Protein AF-A0A225DDH0-F1 (afdb_monomer_lite)

pLDDT: mean 80.99, std 13.97, range [47.19, 97.88]

Foldseek 3Di:
DPPVVVVVVVVVVVVVPPPDDDDVVVVVVVVVCVVVPDDPVNCVVVVPPDDPDPVVQVVVCVVVVHDRDDDDDFDADPVRHTPDDD

Structure (mmCIF, N/CA/C/O backbone):
data_AF-A0A225DDH0-F1
#
_entry.id   AF-A0A225DDH0-F1
#
loop_
_atom_site.group_PDB
_atom_site.id
_atom_site.type_symbol
_atom_site.label_atom_id
_atom_site.label_alt_id
_atom_site.label_comp_id
_atom_site.label_asym_id
_atom_site.label_entity_id
_atom_site.label_seq_id
_atom_site.pdbx_PDB_ins_code
_atom_site.Cartn_x
_atom_site.Cartn_y
_atom_site.Cartn_z
_atom_site.occupancy
_atom_site.B_iso_or_equiv
_atom_site.auth_se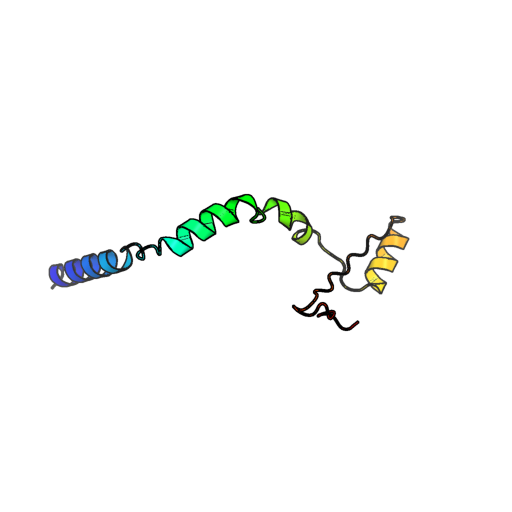q_id
_atom_site.auth_comp_id
_atom_site.auth_asym_id
_atom_site.auth_atom_id
_atom_site.pdbx_PDB_model_num
ATOM 1 N N . MET A 1 1 ? -14.323 12.248 -54.473 1.00 56.56 1 MET A N 1
ATOM 2 C CA . MET A 1 1 ? -13.945 12.789 -53.143 1.00 56.56 1 MET A CA 1
ATOM 3 C C . MET A 1 1 ? -13.619 11.731 -52.074 1.00 56.56 1 MET A C 1
ATOM 5 O O . MET A 1 1 ? -12.933 12.076 -51.128 1.00 56.56 1 MET A O 1
ATOM 9 N N . SER A 1 2 ? -14.003 10.452 -52.217 1.00 63.50 2 SER A N 1
ATOM 10 C CA . SER A 1 2 ? -13.813 9.416 -51.171 1.00 63.50 2 SER A CA 1
ATOM 11 C C . SER A 1 2 ? -12.380 8.843 -51.029 1.00 63.50 2 SER A C 1
ATOM 13 O O . SER A 1 2 ? -11.945 8.539 -49.924 1.00 63.50 2 SER A O 1
ATOM 15 N N . ARG A 1 3 ? -11.593 8.755 -52.112 1.00 65.19 3 ARG A N 1
ATOM 16 C CA . ARG A 1 3 ? -10.262 8.102 -52.089 1.00 65.19 3 ARG A CA 1
ATOM 17 C C . ARG A 1 3 ? -9.155 8.910 -51.402 1.00 65.19 3 ARG A C 1
ATOM 19 O O . ARG A 1 3 ? -8.250 8.327 -50.819 1.00 65.19 3 ARG A O 1
ATOM 26 N N . ILE A 1 4 ? -9.242 10.240 -51.453 1.00 71.62 4 ILE A N 1
ATOM 27 C CA . ILE A 1 4 ? -8.224 11.140 -50.888 1.00 71.62 4 ILE A CA 1
ATOM 28 C C . ILE A 1 4 ? -8.346 11.193 -49.356 1.00 71.62 4 ILE A C 1
ATOM 30 O O . ILE A 1 4 ? -7.334 11.138 -48.667 1.00 71.62 4 ILE A O 1
ATOM 34 N N . LEU A 1 5 ? -9.574 11.193 -48.816 1.00 63.84 5 LEU A N 1
ATOM 35 C CA . LEU A 1 5 ? -9.806 11.099 -47.367 1.00 63.84 5 LEU A CA 1
ATOM 36 C C . LEU A 1 5 ? -9.364 9.744 -46.785 1.00 63.84 5 LEU A C 1
ATOM 38 O O . LEU A 1 5 ? -8.814 9.703 -45.685 1.00 63.84 5 LEU A O 1
ATOM 42 N N . LEU A 1 6 ? -9.564 8.643 -47.521 1.00 62.81 6 LEU A N 1
ATOM 43 C CA . LEU A 1 6 ? -9.115 7.314 -47.085 1.00 62.81 6 LEU A CA 1
ATOM 44 C C . LEU A 1 6 ? -7.583 7.197 -47.057 1.00 62.81 6 LEU A C 1
ATOM 46 O O . LEU A 1 6 ? -7.019 6.607 -46.142 1.00 62.81 6 LEU A O 1
ATOM 50 N N . ALA A 1 7 ? -6.897 7.789 -48.036 1.00 66.81 7 ALA A N 1
ATOM 51 C CA . ALA A 1 7 ? -5.438 7.801 -48.064 1.00 66.81 7 ALA A CA 1
ATOM 52 C C . ALA A 1 7 ? -4.850 8.655 -46.926 1.00 66.81 7 ALA A C 1
ATOM 54 O O . ALA A 1 7 ? -3.888 8.241 -46.283 1.00 66.81 7 ALA A O 1
ATOM 55 N N . LEU A 1 8 ? -5.456 9.811 -46.625 1.00 64.69 8 LEU A N 1
ATOM 56 C CA . LEU A 1 8 ? -5.007 10.673 -45.527 1.00 64.69 8 LEU A CA 1
ATOM 57 C C . LEU A 1 8 ? -5.194 10.024 -44.150 1.00 64.69 8 LEU A C 1
ATOM 59 O O . LEU A 1 8 ? -4.319 10.141 -43.297 1.00 64.69 8 LEU A O 1
ATOM 63 N N . THR A 1 9 ? -6.306 9.320 -43.936 1.00 65.50 9 THR A N 1
ATOM 64 C CA . THR A 1 9 ? -6.564 8.610 -42.671 1.00 65.50 9 THR A CA 1
ATOM 65 C C . THR A 1 9 ? -5.606 7.436 -42.467 1.00 65.50 9 THR A C 1
ATOM 67 O O . THR A 1 9 ? -5.101 7.257 -41.360 1.00 65.50 9 THR A O 1
ATOM 70 N N . LEU A 1 10 ? -5.267 6.696 -43.528 1.00 60.19 10 LEU A N 1
ATOM 71 C CA . LEU A 1 10 ? -4.308 5.590 -43.452 1.00 60.19 10 LEU A CA 1
ATOM 72 C C . LEU A 1 10 ? -2.875 6.075 -43.150 1.00 60.19 10 LEU A C 1
ATOM 74 O O . LEU A 1 10 ? -2.168 5.471 -42.341 1.00 60.19 10 LEU A O 1
ATOM 78 N N . VAL A 1 11 ? -2.455 7.194 -43.750 1.00 65.81 11 VAL A N 1
ATOM 79 C CA . VAL A 1 11 ? -1.131 7.796 -43.503 1.00 65.81 11 VAL A CA 1
ATOM 80 C C . VAL A 1 11 ? -1.044 8.376 -42.088 1.00 65.81 11 VAL A C 1
ATOM 82 O O . VAL A 1 11 ? -0.037 8.180 -41.409 1.00 65.81 11 VAL A O 1
ATOM 85 N N . LEU A 1 12 ? -2.112 9.019 -41.604 1.00 62.12 12 LEU A N 1
ATOM 86 C CA . LEU A 1 12 ? -2.153 9.573 -40.249 1.00 62.12 12 LEU A CA 1
ATOM 87 C C . LEU A 1 12 ? -2.147 8.475 -39.168 1.00 62.12 12 LEU A C 1
ATOM 89 O O . LEU A 1 12 ? -1.466 8.625 -38.157 1.00 62.12 12 LEU A O 1
ATOM 93 N N . MET A 1 13 ? -2.825 7.342 -39.398 1.00 58.12 13 MET A N 1
ATOM 94 C CA . MET A 1 13 ? -2.741 6.174 -38.506 1.00 58.12 13 MET A CA 1
ATOM 95 C C . MET A 1 13 ? -1.347 5.533 -38.500 1.00 58.12 13 MET A C 1
ATOM 97 O O . MET A 1 13 ? -0.875 5.106 -37.449 1.00 58.12 13 MET A O 1
ATOM 101 N N . SER A 1 14 ? -0.667 5.498 -39.648 1.00 58.94 14 SER A N 1
ATOM 102 C CA . SER A 1 14 ? 0.680 4.921 -39.760 1.00 58.94 14 SER A CA 1
ATOM 103 C C . SER A 1 14 ? 1.731 5.750 -39.013 1.00 58.94 14 SER A C 1
ATOM 105 O O . SER A 1 14 ? 2.639 5.191 -38.402 1.00 58.94 14 SER A O 1
ATOM 107 N N . ALA A 1 15 ? 1.587 7.079 -39.002 1.00 59.91 15 ALA A N 1
ATOM 108 C CA . ALA A 1 15 ? 2.481 7.974 -38.266 1.00 59.91 15 ALA A CA 1
ATOM 109 C C . ALA A 1 15 ? 2.345 7.840 -36.736 1.00 59.91 15 ALA A C 1
ATOM 111 O O . ALA A 1 15 ? 3.317 8.048 -36.014 1.00 59.91 15 ALA A O 1
ATOM 112 N N . LEU A 1 16 ? 1.166 7.448 -36.239 1.00 59.34 16 LEU A N 1
ATOM 113 C CA . LEU A 1 16 ? 0.915 7.236 -34.809 1.00 59.34 16 LEU A CA 1
ATOM 114 C C . LEU A 1 16 ? 1.456 5.889 -34.292 1.00 59.34 16 LEU A C 1
ATOM 116 O O . LEU A 1 16 ? 1.606 5.708 -33.088 1.00 59.34 16 LEU A O 1
ATOM 120 N N . ALA A 1 17 ? 1.744 4.950 -35.197 1.00 61.59 17 ALA A N 1
ATOM 121 C CA . ALA A 1 17 ? 2.224 3.607 -34.879 1.00 61.59 17 ALA A CA 1
ATOM 122 C C . ALA A 1 17 ? 3.759 3.485 -34.869 1.00 61.59 17 ALA A C 1
ATOM 124 O O . ALA A 1 17 ? 4.279 2.395 -34.624 1.00 61.59 17 ALA A O 1
ATOM 125 N N . ALA A 1 18 ? 4.494 4.570 -35.143 1.00 64.44 18 ALA A N 1
ATOM 126 C CA . ALA A 1 1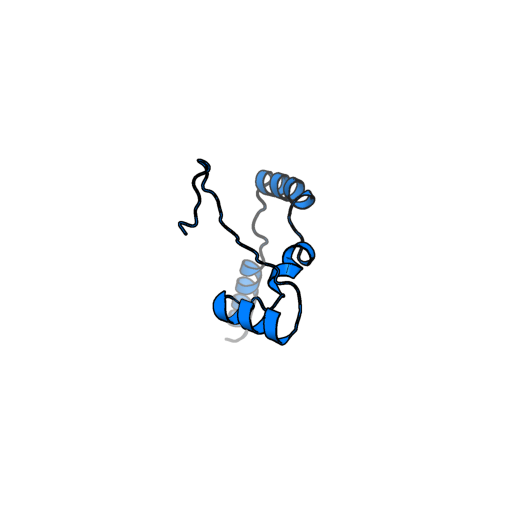8 ? 5.950 4.547 -35.091 1.00 64.44 18 ALA A CA 1
ATOM 127 C C . ALA A 1 18 ? 6.406 4.296 -33.639 1.00 64.44 18 ALA A C 1
ATOM 129 O O . ALA A 1 18 ? 6.099 5.106 -32.758 1.00 64.44 18 ALA A O 1
ATOM 130 N N . PRO A 1 19 ? 7.122 3.191 -33.356 1.00 66.62 19 PRO A N 1
ATOM 131 C CA . PRO A 1 19 ? 7.622 2.940 -32.016 1.00 66.62 19 PRO A CA 1
ATOM 132 C C . PRO A 1 19 ? 8.589 4.063 -31.642 1.00 66.62 19 PRO A C 1
ATOM 134 O O . PRO A 1 19 ? 9.491 4.401 -32.411 1.00 66.62 19 PRO A O 1
ATOM 137 N N . ALA A 1 20 ? 8.389 4.655 -30.463 1.00 70.81 20 ALA A N 1
ATOM 138 C CA . ALA A 1 20 ? 9.309 5.649 -29.935 1.00 70.81 20 ALA A CA 1
ATOM 139 C C . ALA A 1 20 ? 10.725 5.055 -29.920 1.00 70.81 20 ALA A C 1
ATOM 141 O O . ALA A 1 20 ? 10.929 3.959 -29.391 1.00 70.81 20 ALA A O 1
ATOM 142 N N . ALA A 1 21 ? 11.685 5.762 -30.521 1.00 75.00 21 ALA A N 1
ATOM 143 C CA . ALA A 1 21 ? 13.077 5.334 -30.538 1.00 75.00 21 ALA A CA 1
ATOM 144 C C . ALA A 1 21 ? 13.542 5.061 -29.100 1.00 75.00 21 ALA A C 1
ATOM 146 O O . ALA A 1 21 ? 13.370 5.901 -28.210 1.00 75.00 21 ALA A O 1
ATOM 147 N N . SER A 1 22 ? 14.078 3.865 -28.859 1.00 77.69 22 SER A N 1
ATOM 148 C CA . SER A 1 22 ? 14.532 3.493 -27.526 1.00 77.69 22 SER A CA 1
ATOM 149 C C . SER A 1 22 ? 15.852 4.198 -27.209 1.00 77.69 22 SER A C 1
ATOM 151 O O . SER A 1 22 ? 16.674 4.451 -28.091 1.00 77.69 22 SER A O 1
ATOM 153 N N . ILE A 1 23 ? 16.038 4.569 -25.943 1.00 87.44 23 ILE A N 1
ATOM 154 C CA . ILE A 1 23 ? 17.286 5.167 -25.461 1.00 87.44 23 ILE A CA 1
ATOM 155 C C . ILE A 1 23 ? 18.098 4.013 -24.859 1.00 87.44 23 ILE A C 1
ATOM 157 O O . ILE A 1 23 ? 17.697 3.504 -23.809 1.00 87.44 23 ILE A O 1
ATOM 161 N N . PRO A 1 24 ? 19.226 3.590 -25.461 1.00 88.81 24 PRO A N 1
ATOM 162 C CA . PRO A 1 24 ? 19.935 2.375 -25.045 1.00 88.81 24 PRO A CA 1
ATOM 163 C C . PRO A 1 24 ? 20.339 2.358 -23.564 1.00 88.81 24 PRO A C 1
ATOM 165 O O . PRO A 1 24 ? 20.292 1.316 -22.909 1.00 88.81 24 PRO A O 1
ATOM 168 N N . GLU A 1 25 ? 20.698 3.522 -23.018 1.00 91.19 25 GLU A N 1
ATOM 169 C CA . GLU A 1 25 ? 21.029 3.691 -21.601 1.00 91.19 25 GLU A CA 1
ATOM 170 C C . GLU A 1 25 ? 19.820 3.432 -20.691 1.00 91.19 25 GLU A C 1
ATOM 172 O O . GLU A 1 25 ? 19.920 2.676 -19.722 1.00 91.19 25 GLU A O 1
ATOM 177 N N . ARG A 1 26 ? 18.648 3.977 -21.041 1.00 89.19 26 ARG A N 1
ATOM 178 C CA . ARG A 1 26 ? 17.389 3.705 -20.335 1.00 89.19 26 ARG A CA 1
ATOM 179 C C . ARG A 1 26 ? 17.065 2.214 -20.373 1.00 89.19 26 ARG A C 1
ATOM 181 O O . ARG A 1 26 ? 16.698 1.654 -19.345 1.00 89.19 26 ARG A O 1
ATOM 188 N N . ASP A 1 27 ? 17.221 1.560 -21.518 1.00 91.06 27 ASP A N 1
ATOM 189 C CA . ASP A 1 27 ? 16.909 0.133 -21.657 1.00 91.06 27 ASP A CA 1
ATOM 190 C C . ASP A 1 27 ? 17.862 -0.741 -20.829 1.00 91.06 27 ASP A C 1
ATOM 192 O O . ASP A 1 27 ? 17.456 -1.744 -20.236 1.00 91.06 27 ASP A O 1
ATOM 196 N N . ALA A 1 28 ? 19.141 -0.364 -20.745 1.00 91.38 28 ALA A N 1
ATOM 197 C CA . ALA A 1 28 ? 20.102 -1.011 -19.857 1.00 91.38 28 ALA A CA 1
ATOM 198 C C . ALA A 1 28 ? 19.728 -0.824 -18.376 1.00 91.38 28 ALA A C 1
ATOM 200 O O . ALA A 1 28 ? 19.759 -1.793 -17.612 1.00 91.38 28 ALA A O 1
ATOM 201 N N . LEU A 1 29 ? 19.319 0.385 -17.974 1.00 91.44 29 LEU A N 1
ATOM 202 C CA . LEU A 1 29 ? 18.842 0.661 -16.615 1.00 91.44 29 LEU A CA 1
ATOM 203 C C . LEU A 1 29 ? 17.572 -0.127 -16.284 1.00 91.44 29 LEU A C 1
ATOM 205 O O . LEU A 1 29 ? 17.511 -0.757 -15.232 1.00 91.44 29 LEU A O 1
ATOM 209 N N . MET A 1 30 ? 16.590 -0.159 -17.185 1.00 91.06 30 MET A N 1
ATOM 210 C CA . MET A 1 30 ? 15.337 -0.891 -16.979 1.00 91.06 30 MET A CA 1
ATOM 211 C C . MET A 1 30 ? 15.566 -2.397 -16.856 1.00 91.06 30 MET A C 1
ATOM 213 O O . MET A 1 30 ? 14.965 -3.025 -15.989 1.00 91.06 30 MET A O 1
ATOM 217 N N . ARG A 1 31 ? 16.478 -2.977 -17.649 1.00 92.00 31 ARG A N 1
ATOM 218 C CA . ARG A 1 31 ? 16.858 -4.394 -17.515 1.00 92.00 31 ARG A CA 1
ATOM 219 C C . ARG A 1 31 ? 17.480 -4.705 -16.157 1.00 92.00 31 ARG A C 1
ATOM 221 O O . ARG A 1 31 ? 17.163 -5.731 -15.568 1.00 92.00 31 ARG A O 1
ATOM 228 N N . ARG A 1 32 ? 18.332 -3.817 -15.638 1.00 92.56 32 ARG A N 1
ATOM 229 C CA . ARG A 1 32 ? 18.917 -3.966 -14.295 1.00 92.56 32 ARG A CA 1
ATOM 230 C C . ARG A 1 32 ? 17.863 -3.795 -13.202 1.00 92.56 32 ARG A C 1
ATOM 232 O O . ARG A 1 32 ? 17.834 -4.575 -12.258 1.00 92.56 32 ARG A O 1
ATOM 239 N N . ALA A 1 33 ? 16.990 -2.801 -13.350 1.00 91.88 33 ALA A N 1
ATOM 240 C CA . ALA A 1 33 ? 15.921 -2.521 -12.400 1.00 91.88 33 ALA A CA 1
ATOM 241 C C . ALA A 1 33 ? 14.868 -3.636 -12.361 1.00 91.88 33 ALA A C 1
ATOM 243 O O . ALA A 1 33 ? 14.294 -3.871 -11.306 1.00 91.88 33 ALA A O 1
ATOM 244 N N . ALA A 1 34 ? 14.632 -4.347 -13.468 1.00 90.81 34 ALA A N 1
ATOM 245 C CA . ALA A 1 34 ? 13.633 -5.413 -13.545 1.00 90.81 34 ALA A CA 1
ATOM 246 C C . ALA A 1 34 ? 13.831 -6.513 -12.488 1.00 90.81 34 ALA A C 1
ATOM 248 O O . ALA A 1 34 ? 12.848 -7.057 -12.003 1.00 90.81 34 ALA A O 1
ATOM 249 N N . ALA A 1 35 ? 15.076 -6.795 -12.086 1.00 89.38 35 ALA A N 1
ATOM 250 C CA . ALA A 1 35 ? 15.378 -7.789 -11.054 1.00 89.38 35 ALA A CA 1
ATOM 251 C C . ALA A 1 35 ? 14.965 -7.364 -9.631 1.00 89.38 35 ALA A C 1
ATOM 253 O O . ALA A 1 35 ? 14.798 -8.219 -8.769 1.00 89.38 35 ALA A O 1
ATOM 254 N N . VAL A 1 36 ? 14.827 -6.060 -9.375 1.00 90.00 36 VAL A N 1
ATOM 255 C CA . VAL A 1 36 ? 14.505 -5.497 -8.048 1.00 90.00 36 VAL A CA 1
ATOM 256 C C . VAL A 1 36 ? 13.188 -4.728 -8.033 1.00 90.00 36 VAL A C 1
ATOM 258 O O . VAL A 1 36 ? 12.769 -4.225 -6.993 1.00 90.00 36 VAL A O 1
ATOM 261 N N . ARG A 1 37 ? 12.545 -4.582 -9.194 1.00 90.06 37 ARG A N 1
ATOM 262 C CA . ARG A 1 37 ? 11.277 -3.880 -9.313 1.00 90.06 37 ARG A CA 1
ATOM 263 C C . ARG A 1 37 ? 10.204 -4.740 -8.643 1.00 90.06 37 ARG A C 1
ATOM 265 O O . ARG A 1 37 ? 10.055 -5.895 -9.039 1.00 90.06 37 ARG A O 1
ATOM 272 N N . PRO A 1 38 ? 9.441 -4.185 -7.690 1.00 89.88 38 PRO A N 1
ATOM 273 C CA . PRO A 1 38 ? 8.336 -4.916 -7.098 1.00 89.88 38 PRO A CA 1
ATOM 274 C C . PRO A 1 38 ? 7.334 -5.347 -8.175 1.00 89.88 38 PRO A C 1
ATOM 276 O O . PRO A 1 38 ? 7.041 -4.586 -9.106 1.00 89.88 38 PRO A O 1
ATOM 279 N N . ASN A 1 39 ? 6.824 -6.565 -8.053 1.00 89.62 39 ASN A N 1
ATOM 280 C CA . ASN A 1 39 ? 5.725 -7.076 -8.860 1.00 89.62 39 ASN A CA 1
ATOM 281 C C . ASN A 1 39 ? 4.374 -6.759 -8.192 1.00 89.62 39 ASN A C 1
ATOM 283 O O . ASN A 1 39 ? 4.310 -6.315 -7.049 1.00 89.62 39 ASN A O 1
ATOM 287 N N . GLU A 1 40 ? 3.268 -6.996 -8.897 1.00 88.25 40 GLU A N 1
ATOM 288 C CA . GLU A 1 40 ? 1.917 -6.722 -8.379 1.00 88.25 40 GLU A CA 1
ATOM 289 C C . GLU A 1 40 ? 1.597 -7.490 -7.083 1.00 88.25 40 GLU A C 1
ATOM 291 O O . GLU A 1 40 ? 0.878 -6.993 -6.216 1.00 88.25 40 GLU A O 1
ATOM 296 N N . GLY A 1 41 ? 2.164 -8.687 -6.914 1.00 91.50 41 GLY A N 1
ATOM 297 C CA . GLY A 1 41 ? 2.034 -9.499 -5.707 1.00 91.50 41 GLY A CA 1
ATOM 298 C C . GLY A 1 41 ? 2.687 -8.876 -4.472 1.00 91.50 41 GLY A C 1
ATOM 299 O O . GLY A 1 41 ? 2.178 -9.063 -3.366 1.00 91.50 41 GLY A O 1
ATOM 300 N N . ASP A 1 42 ? 3.740 -8.077 -4.651 1.00 91.06 42 ASP A N 1
ATOM 301 C CA . ASP A 1 42 ? 4.430 -7.382 -3.555 1.00 91.06 42 ASP A CA 1
ATOM 302 C C . ASP A 1 42 ? 3.570 -6.248 -2.961 1.00 91.06 42 ASP A C 1
ATOM 304 O O . ASP A 1 42 ? 3.810 -5.792 -1.842 1.00 91.06 42 ASP A O 1
ATOM 308 N N . PHE A 1 43 ? 2.521 -5.823 -3.676 1.00 90.12 43 PHE A N 1
ATOM 309 C CA . PHE A 1 43 ? 1.581 -4.781 -3.253 1.00 90.12 43 PHE A CA 1
ATOM 310 C C . PHE A 1 43 ? 0.233 -5.319 -2.758 1.00 90.12 43 PHE A C 1
ATOM 312 O O . PHE A 1 43 ? -0.703 -4.546 -2.566 1.00 90.12 43 PHE A O 1
ATOM 319 N N . ARG A 1 44 ? 0.108 -6.628 -2.485 1.00 91.25 44 ARG A N 1
ATOM 320 C CA . ARG A 1 44 ? -1.141 -7.224 -1.956 1.00 91.25 44 ARG A CA 1
ATOM 321 C C . ARG A 1 44 ? -1.652 -6.553 -0.683 1.00 91.25 44 ARG A C 1
ATOM 323 O O . ARG A 1 44 ? -2.854 -6.519 -0.451 1.00 91.25 44 ARG A O 1
ATOM 330 N N . TRP A 1 45 ? -0.757 -5.985 0.119 1.00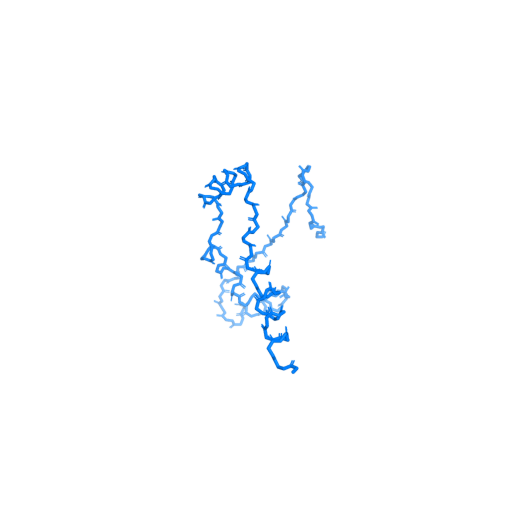 89.00 45 TRP A N 1
ATOM 331 C CA . TRP A 1 45 ? -1.125 -5.235 1.315 1.00 89.00 45 TRP A CA 1
ATOM 332 C C . TRP A 1 45 ? -2.011 -4.013 1.030 1.00 89.00 45 TRP A C 1
ATOM 334 O O . TRP A 1 45 ? -2.790 -3.627 1.893 1.00 89.00 45 TRP A O 1
ATOM 344 N N . GLN A 1 46 ? -1.951 -3.426 -0.169 1.00 89.31 46 GLN A N 1
ATOM 345 C CA . GLN A 1 46 ? -2.809 -2.300 -0.563 1.00 89.31 46 GLN A CA 1
ATOM 346 C C . GLN A 1 46 ? -4.272 -2.710 -0.756 1.00 89.31 46 GLN A C 1
ATOM 348 O O . GLN A 1 46 ? -5.157 -1.863 -0.735 1.00 89.31 46 GLN A O 1
ATOM 353 N N . GLN A 1 47 ? -4.530 -4.005 -0.955 1.00 92.44 47 GLN A N 1
ATOM 354 C CA . GLN A 1 47 ? -5.876 -4.543 -1.163 1.00 92.44 47 GLN A CA 1
ATOM 355 C C . GLN A 1 47 ? -6.603 -4.811 0.160 1.00 92.44 47 GLN A C 1
ATOM 357 O O . GLN A 1 47 ? -7.800 -5.088 0.158 1.00 92.44 47 GLN A O 1
ATOM 362 N N . ILE A 1 48 ? -5.887 -4.758 1.288 1.00 89.88 48 ILE A N 1
ATOM 363 C CA . ILE A 1 48 ? -6.489 -4.900 2.611 1.00 89.88 48 ILE A CA 1
ATOM 364 C C . ILE A 1 48 ? -7.352 -3.654 2.867 1.00 89.88 48 ILE A C 1
ATOM 366 O O . ILE A 1 48 ? -6.860 -2.537 2.699 1.00 89.88 48 ILE A O 1
ATOM 370 N N . PRO A 1 49 ? -8.623 -3.809 3.280 1.00 90.75 49 PRO A N 1
ATOM 371 C CA . PRO A 1 49 ? -9.487 -2.684 3.624 1.00 90.75 49 PRO A CA 1
ATOM 372 C C . PRO A 1 49 ? -9.078 -2.114 4.988 1.00 90.75 49 PRO A C 1
ATOM 374 O O . PRO A 1 49 ? -9.693 -2.399 6.014 1.00 90.75 49 PRO A O 1
ATOM 377 N N . TRP A 1 50 ? -7.980 -1.360 5.006 1.00 90.50 50 TRP A N 1
ATOM 378 C CA . TRP A 1 50 ? -7.424 -0.761 6.213 1.00 90.50 50 TRP A CA 1
ATOM 379 C C . TRP A 1 50 ? -8.441 0.147 6.900 1.00 90.50 50 TRP A C 1
ATOM 381 O O . TRP A 1 50 ? -9.050 0.997 6.249 1.00 90.50 50 TRP A O 1
ATOM 391 N N . GLN A 1 51 ? -8.564 0.013 8.222 1.00 93.81 51 GLN A N 1
ATOM 392 C CA . GLN A 1 51 ? -9.213 1.046 9.017 1.00 93.81 51 GLN A CA 1
ATOM 393 C C . GLN A 1 51 ? -8.236 2.178 9.299 1.00 93.81 51 GLN A C 1
ATOM 395 O O . GLN A 1 51 ? -7.165 1.954 9.862 1.00 93.81 51 GLN A O 1
ATOM 400 N N . ILE A 1 52 ? -8.613 3.381 8.871 1.00 90.94 52 ILE A N 1
ATOM 401 C CA . ILE A 1 52 ? -7.766 4.577 8.940 1.00 90.94 52 ILE A CA 1
ATOM 402 C C . ILE A 1 52 ? -8.001 5.399 10.208 1.00 90.94 52 ILE A C 1
ATOM 404 O O . ILE A 1 52 ? -7.117 6.153 10.601 1.00 90.94 52 ILE A O 1
ATOM 408 N N . ASP A 1 53 ? -9.159 5.242 10.858 1.00 92.12 53 ASP A N 1
ATOM 409 C CA . ASP A 1 53 ? -9.429 5.828 12.169 1.00 92.12 53 ASP A CA 1
ATOM 410 C C . ASP A 1 53 ? -8.945 4.863 13.272 1.00 92.12 53 ASP A C 1
ATOM 412 O O . ASP A 1 53 ? -9.490 3.759 13.420 1.00 92.12 53 ASP A O 1
ATOM 416 N N . PRO A 1 54 ? -7.939 5.248 14.079 1.00 91.25 54 PRO A N 1
ATOM 417 C CA . PRO A 1 54 ? -7.424 4.397 15.146 1.00 91.25 54 PRO A CA 1
ATOM 418 C C . PRO A 1 54 ? -8.463 4.043 16.219 1.00 91.25 54 PRO A C 1
ATOM 420 O O . PRO A 1 54 ? -8.402 2.951 16.790 1.00 91.25 54 PRO A O 1
ATOM 423 N N . ALA A 1 55 ? -9.406 4.941 16.521 1.00 94.88 55 ALA A N 1
ATOM 424 C CA . ALA A 1 55 ? -10.434 4.706 17.530 1.00 94.88 55 ALA A CA 1
ATOM 425 C C . ALA A 1 55 ? -11.453 3.669 17.043 1.00 94.88 55 ALA A C 1
ATOM 427 O O . ALA A 1 55 ? -11.816 2.759 17.797 1.00 94.88 55 ALA A O 1
ATOM 428 N N . GLU A 1 56 ? -11.864 3.759 15.777 1.00 96.25 56 GLU A N 1
ATOM 429 C CA . GLU A 1 56 ? -12.745 2.766 15.156 1.00 96.25 56 GLU A CA 1
ATOM 430 C C . GLU A 1 56 ? -12.053 1.406 15.027 1.00 96.25 56 GLU A C 1
ATOM 432 O O . GLU A 1 56 ? -12.638 0.382 15.386 1.00 96.25 56 GLU A O 1
ATOM 437 N N . ALA A 1 57 ? -10.784 1.386 14.606 1.00 95.06 57 ALA A N 1
ATOM 438 C CA . ALA A 1 57 ? -9.991 0.162 14.510 1.00 95.06 57 ALA A CA 1
ATOM 439 C C . ALA A 1 57 ? -9.842 -0.538 15.872 1.00 95.06 57 ALA A C 1
ATOM 441 O O . ALA A 1 57 ? -9.995 -1.758 15.975 1.00 95.06 57 ALA A O 1
ATOM 442 N N . LEU A 1 58 ? -9.584 0.230 16.939 1.00 96.00 58 LEU A N 1
ATOM 443 C CA . LEU A 1 58 ? -9.472 -0.302 18.296 1.00 96.00 58 LEU A CA 1
ATOM 444 C C . LEU A 1 58 ? -10.805 -0.853 18.808 1.00 96.00 58 LEU A C 1
ATOM 446 O O . LEU A 1 58 ? -10.820 -1.899 19.461 1.00 96.00 58 LEU A O 1
ATOM 450 N N . LYS A 1 59 ? -11.915 -0.162 18.529 1.00 97.19 59 LYS A N 1
ATOM 451 C CA . LYS A 1 59 ? -13.253 -0.652 18.867 1.00 97.19 59 LYS A CA 1
ATOM 452 C C . LYS A 1 59 ? -13.532 -1.981 18.162 1.00 97.19 59 LYS A C 1
ATOM 454 O O . LYS A 1 59 ? -13.857 -2.951 18.836 1.00 97.19 59 LYS A O 1
ATOM 459 N N . LEU A 1 60 ? -13.312 -2.046 16.848 1.00 95.94 60 LEU A N 1
ATOM 460 C CA . LEU A 1 60 ? -13.526 -3.255 16.051 1.00 95.94 60 LEU A CA 1
ATOM 461 C C . LEU A 1 60 ? -12.697 -4.441 16.566 1.00 95.94 60 LEU A C 1
ATOM 463 O O . LEU A 1 60 ? -13.225 -5.532 16.744 1.00 95.94 60 LEU A O 1
ATOM 467 N N . ALA A 1 61 ? -11.417 -4.222 16.875 1.00 96.50 61 ALA A N 1
ATOM 468 C CA . ALA A 1 61 ? -10.545 -5.271 17.405 1.00 96.50 61 ALA A CA 1
ATOM 469 C C . ALA A 1 61 ? -11.033 -5.825 18.757 1.00 96.50 61 ALA A C 1
ATOM 471 O O . ALA A 1 61 ? -10.941 -7.030 19.006 1.00 96.50 61 ALA A O 1
ATOM 472 N N . ARG A 1 62 ? -11.573 -4.959 19.628 1.00 97.25 62 ARG A N 1
ATOM 473 C CA . ARG A 1 62 ? -12.169 -5.370 20.910 1.00 97.25 62 ARG A CA 1
ATOM 474 C C . ARG A 1 62 ? -13.455 -6.160 20.704 1.00 97.25 62 ARG A C 1
ATOM 476 O O . ARG A 1 62 ? -13.599 -7.213 21.319 1.00 97.25 62 ARG A O 1
ATOM 483 N N . ASP A 1 63 ? -14.337 -5.667 19.839 1.00 97.88 63 ASP A N 1
ATOM 484 C CA . ASP A 1 63 ? -15.624 -6.297 19.537 1.00 97.88 63 ASP A CA 1
ATOM 485 C C . ASP A 1 63 ? -15.423 -7.683 18.890 1.00 97.88 63 ASP A C 1
ATOM 487 O O . ASP A 1 63 ? -16.104 -8.640 19.252 1.00 97.88 63 ASP A O 1
ATOM 491 N N . GLU A 1 64 ? -14.435 -7.827 17.998 1.00 96.56 64 GLU A N 1
ATOM 492 C CA . GLU A 1 64 ? -14.066 -9.108 17.373 1.00 96.56 64 GLU A CA 1
ATOM 493 C C . GLU A 1 64 ? -13.195 -10.011 18.265 1.00 96.56 64 GLU A C 1
ATOM 495 O O . GLU A 1 64 ? -12.940 -11.160 17.905 1.00 96.56 64 GLU A O 1
ATOM 500 N N . GLN A 1 65 ? -12.709 -9.516 19.410 1.00 97.50 65 GLN A N 1
ATOM 501 C CA . GLN A 1 65 ? -11.733 -10.193 20.276 1.00 97.50 65 GLN A CA 1
ATOM 502 C C . GLN A 1 65 ? -10.462 -10.651 19.531 1.00 97.50 65 GLN A C 1
ATOM 504 O O . GLN A 1 65 ? -9.926 -11.735 19.780 1.00 97.50 65 GLN A O 1
ATOM 509 N N . ARG A 1 66 ? -9.959 -9.821 18.609 1.00 95.19 66 ARG A N 1
ATOM 510 C CA . ARG A 1 66 ? -8.784 -10.123 17.775 1.00 95.19 66 ARG A CA 1
ATOM 511 C C . ARG A 1 66 ? -7.640 -9.137 18.019 1.00 95.19 66 ARG A C 1
ATOM 513 O O . ARG A 1 66 ? -7.886 -7.980 18.354 1.00 95.19 66 ARG A O 1
ATOM 520 N N . PRO A 1 67 ? -6.374 -9.558 17.834 1.00 95.56 67 PRO A N 1
ATOM 521 C CA . PRO A 1 67 ? -5.239 -8.646 17.900 1.00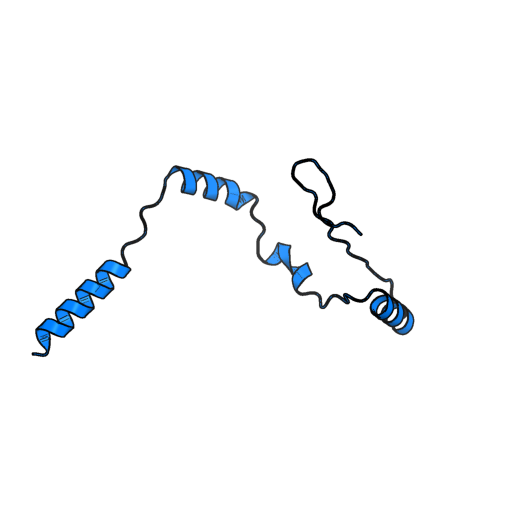 95.56 67 PRO A CA 1
ATOM 522 C C . PRO A 1 67 ? -5.343 -7.529 16.856 1.00 95.56 67 PRO A C 1
ATOM 524 O O . PRO A 1 67 ? -5.698 -7.780 15.704 1.00 95.56 67 PRO A O 1
ATOM 527 N N . LEU A 1 68 ? -4.970 -6.311 17.251 1.00 94.25 68 LEU A N 1
ATOM 528 C CA . LEU A 1 68 ? -4.859 -5.173 16.345 1.00 94.25 68 LEU A CA 1
ATOM 529 C C . LEU A 1 68 ? -3.452 -5.131 15.733 1.00 94.25 68 LEU A C 1
ATOM 531 O O . LEU A 1 68 ? -2.460 -5.038 16.456 1.00 94.25 68 LEU A O 1
ATOM 535 N N . PHE A 1 69 ? -3.370 -5.164 14.403 1.00 92.69 69 PHE A N 1
ATOM 536 C CA . PHE A 1 69 ? -2.143 -4.864 13.668 1.00 92.69 69 PHE A CA 1
ATOM 537 C C . PHE A 1 69 ? -2.170 -3.402 13.221 1.00 92.69 69 PHE A C 1
ATOM 539 O O . PHE A 1 69 ? -3.084 -2.988 12.511 1.00 92.69 69 PHE A O 1
ATOM 546 N N . VAL A 1 70 ? -1.169 -2.631 13.640 1.00 90.50 70 VAL A N 1
ATOM 547 C CA . VAL A 1 70 ? -1.038 -1.213 13.292 1.00 90.50 70 VAL A CA 1
ATOM 548 C C . VAL A 1 70 ? 0.114 -1.057 12.311 1.00 90.50 70 VAL A C 1
ATOM 550 O O . VAL A 1 70 ? 1.250 -1.416 12.621 1.00 90.50 70 VAL A O 1
ATOM 553 N N . TRP A 1 71 ? -0.177 -0.490 11.143 1.00 86.00 71 TRP A N 1
ATOM 554 C CA . TRP A 1 71 ? 0.827 -0.117 10.154 1.00 86.00 71 TRP A CA 1
ATOM 555 C C . TRP A 1 71 ? 0.942 1.402 10.102 1.00 86.00 71 TRP A C 1
ATOM 557 O O . TRP A 1 71 ? -0.007 2.093 9.747 1.00 86.00 71 TRP A O 1
ATOM 567 N N . LEU A 1 72 ? 2.125 1.915 10.434 1.00 78.94 72 LEU A N 1
ATOM 568 C CA . LEU A 1 72 ? 2.492 3.317 10.257 1.00 78.94 72 LEU A CA 1
ATOM 569 C C . LEU A 1 72 ? 3.512 3.411 9.121 1.00 78.94 72 LEU A C 1
ATOM 571 O O . LEU A 1 72 ? 4.581 2.803 9.200 1.00 78.94 72 LEU A O 1
ATOM 575 N N . ALA A 1 73 ? 3.178 4.125 8.051 1.00 69.81 73 ALA A N 1
ATOM 576 C CA . ALA A 1 73 ? 4.042 4.282 6.886 1.00 69.81 73 ALA A CA 1
ATOM 577 C C . ALA A 1 73 ? 4.640 5.695 6.841 1.00 69.81 73 ALA A C 1
ATOM 579 O O . ALA A 1 73 ? 4.351 6.469 5.945 1.00 69.81 73 ALA A O 1
ATOM 580 N N . GLY A 1 74 ? 5.523 6.019 7.786 1.00 66.50 74 GLY A N 1
ATOM 581 C CA . GLY A 1 74 ? 6.266 7.278 7.752 1.00 66.50 74 GLY A CA 1
ATOM 582 C C . GLY A 1 74 ? 7.427 7.206 6.7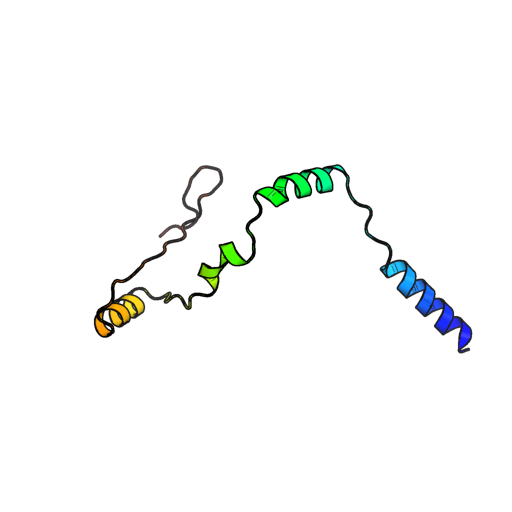63 1.00 66.50 74 GLY A C 1
ATOM 583 O O . GLY A 1 74 ? 8.434 6.546 7.034 1.00 66.50 74 GLY A O 1
ATOM 584 N N . GLY A 1 75 ? 7.314 7.883 5.620 1.00 64.62 75 GLY A N 1
ATOM 585 C CA . GLY A 1 75 ? 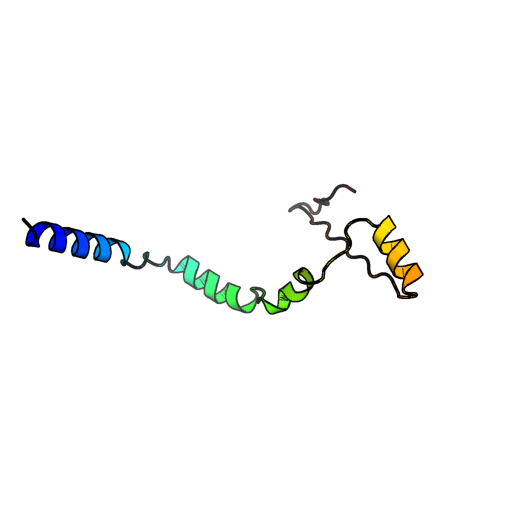8.450 8.062 4.715 1.00 64.62 75 GLY A CA 1
ATOM 586 C C . GLY A 1 75 ? 9.586 8.846 5.388 1.00 64.62 75 GLY A C 1
ATOM 587 O O . GLY A 1 75 ? 9.367 9.557 6.367 1.00 64.62 75 GLY A O 1
ATOM 588 N N . ARG A 1 76 ? 10.811 8.741 4.867 1.00 69.00 76 ARG A N 1
ATOM 589 C CA . ARG A 1 76 ? 11.917 9.646 5.215 1.00 69.00 76 ARG A CA 1
ATOM 590 C C . ARG A 1 76 ? 12.376 10.385 3.969 1.00 69.00 76 ARG A C 1
ATOM 592 O O . ARG A 1 76 ? 12.339 9.819 2.877 1.00 69.00 76 ARG A O 1
ATOM 599 N N . ASP A 1 77 ? 12.771 11.640 4.130 1.00 75.38 77 ASP A N 1
ATOM 600 C CA . ASP A 1 77 ? 13.414 12.388 3.063 1.00 75.38 77 ASP A CA 1
ATOM 601 C C . ASP A 1 77 ? 14.846 11.876 2.829 1.00 75.38 77 ASP A C 1
ATOM 603 O O . ASP A 1 77 ? 15.332 10.952 3.492 1.00 75.38 77 ASP A O 1
ATOM 607 N N . ARG A 1 78 ? 15.527 12.478 1.852 1.00 74.75 78 ARG A N 1
ATOM 608 C CA . ARG A 1 78 ? 16.910 12.145 1.489 1.00 74.75 78 ARG A CA 1
ATOM 609 C C . ARG A 1 78 ? 17.892 12.300 2.660 1.00 74.75 78 ARG A C 1
ATOM 611 O O . ARG A 1 78 ? 18.885 11.577 2.697 1.00 74.75 78 ARG A O 1
ATOM 618 N N . ASP A 1 79 ? 17.611 13.210 3.585 1.00 85.69 79 ASP A N 1
ATOM 619 C CA . ASP A 1 79 ? 18.462 13.538 4.729 1.00 85.69 79 ASP A CA 1
ATOM 620 C C . ASP A 1 79 ? 18.062 12.738 5.985 1.00 85.69 79 ASP A C 1
ATOM 622 O O . ASP A 1 79 ? 18.629 12.908 7.065 1.00 85.69 79 ASP A O 1
ATOM 626 N N . GLY A 1 80 ? 17.111 11.810 5.838 1.00 72.44 80 GLY A N 1
ATOM 627 C CA . GLY A 1 80 ? 16.637 10.930 6.896 1.00 72.44 80 GLY A CA 1
ATOM 628 C C . GLY A 1 80 ? 15.572 11.553 7.798 1.00 72.44 80 GLY A C 1
ATOM 629 O O . GLY A 1 80 ? 15.152 10.893 8.757 1.00 72.44 80 GLY A O 1
ATOM 630 N N . SER A 1 81 ? 15.100 12.767 7.511 1.00 77.62 81 SER A N 1
ATOM 631 C CA . SER A 1 81 ? 14.016 13.398 8.266 1.00 77.62 81 SER A CA 1
ATOM 632 C C . SER A 1 81 ? 12.695 12.686 7.972 1.00 77.62 81 SER A C 1
ATOM 634 O O . SER A 1 81 ? 12.427 12.366 6.814 1.00 77.62 81 SER A O 1
ATOM 636 N N . PRO A 1 82 ? 11.839 12.429 8.973 1.00 69.69 82 PRO A N 1
ATOM 637 C CA . PRO A 1 82 ? 10.507 11.889 8.720 1.00 69.69 82 PRO A CA 1
ATOM 638 C C . PRO A 1 82 ? 9.694 12.824 7.810 1.00 69.69 82 PRO A C 1
ATOM 640 O O . PRO A 1 82 ? 9.561 14.013 8.099 1.00 69.69 82 PRO A O 1
ATOM 643 N N . LEU A 1 83 ? 9.156 12.284 6.715 1.00 65.25 83 LEU A N 1
ATOM 644 C CA . LEU A 1 83 ? 8.221 12.969 5.816 1.00 65.25 83 LEU A CA 1
ATOM 645 C C . LEU A 1 83 ? 6.852 13.152 6.471 1.00 65.25 83 LEU A C 1
ATOM 647 O O . LEU A 1 83 ? 6.152 14.118 6.180 1.00 65.25 83 LEU A O 1
ATOM 651 N N . GLU A 1 84 ? 6.492 12.252 7.380 1.00 61.84 84 GLU A N 1
ATOM 652 C CA . GLU A 1 84 ? 5.277 12.359 8.174 1.00 61.84 84 GLU A CA 1
ATOM 653 C C . GLU A 1 84 ? 5.641 12.939 9.543 1.00 61.84 84 GLU A C 1
ATOM 655 O O . GLU A 1 84 ? 6.322 12.306 10.354 1.00 61.84 84 GLU A O 1
ATOM 660 N N . ARG A 1 85 ? 5.235 14.192 9.773 1.00 50.31 85 ARG A N 1
ATOM 661 C CA . ARG A 1 85 ? 5.200 14.787 11.110 1.00 50.31 85 ARG A CA 1
ATOM 662 C C . ARG A 1 85 ? 3.902 14.314 11.755 1.00 50.31 85 ARG A C 1
ATOM 664 O O . ARG A 1 85 ? 2.850 14.867 11.447 1.00 50.31 85 ARG A O 1
ATOM 671 N N . CYS A 1 86 ? 3.983 13.262 12.562 1.00 47.19 86 CYS A N 1
ATOM 672 C CA . CYS A 1 86 ? 2.927 12.965 13.526 1.00 47.19 86 CYS A CA 1
ATOM 673 C C . CYS A 1 86 ? 2.764 14.142 14.496 1.00 47.19 86 CYS A C 1
ATOM 675 O O . CYS A 1 86 ? 3.807 14.726 14.881 1.00 47.19 86 CYS A O 1
#

Secondary structure (DSSP, 8-state):
-HHHHHHHHHHHHHHHTPPPPP-HHHHHHHHHHHTTSPPGGGGGGGGS-----HHHHHHHHHHTT-PPP------B-TTS-BSS--

Radius of gyration: 25.81 Å; chains: 1; bounding box: 37×25×74 Å

Organism: NCBI:txid1908690

Sequence (86 aa):
MSRILLALTLVLMSALAAPAASIPERDALMRRAAAVRPNEGDFRWQQIPWQIDPAEALKLARDEQRPLFVWLAGGRDRDGSPLERC